Protein AF-A0A706MIZ9-F1 (afdb_monomer_lite)

Secondary structure (DSSP, 8-state):
------------------SEEEEEEETTEEEEEETTS---HHHHHHHHHT-SS-----S--EEEEEEETTEEEEEEESS-TTSSS--EEEEEEE-

Structure (mmCIF, N/CA/C/O backbone):
data_AF-A0A706MIZ9-F1
#
_entry.id   AF-A0A706MIZ9-F1
#
loop_
_atom_site.group_PDB
_atom_site.id
_atom_site.type_symbol
_atom_site.label_atom_id
_atom_site.label_alt_id
_atom_site.label_comp_id
_atom_site.label_asym_id
_atom_site.label_entity_id
_atom_site.label_seq_id
_atom_site.pdbx_PDB_ins_code
_atom_site.Cartn_x
_atom_site.Cartn_y
_atom_site.Cartn_z
_atom_site.occupancy
_atom_site.B_iso_or_equiv
_atom_site.auth_seq_id
_atom_site.auth_comp_id
_atom_site.auth_asym_id
_atom_site.auth_atom_id
_atom_site.pdbx_PDB_model_num
ATOM 1 N N . ALA A 1 1 ? 28.428 8.773 -52.136 1.00 41.84 1 ALA A N 1
ATOM 2 C CA . ALA A 1 1 ? 28.093 7.534 -51.400 1.00 41.84 1 ALA A CA 1
ATOM 3 C C . ALA A 1 1 ? 29.198 7.311 -50.371 1.00 41.84 1 ALA A C 1
ATOM 5 O O . ALA A 1 1 ? 30.344 7.476 -50.742 1.00 41.84 1 ALA A O 1
ATOM 6 N N . ALA A 1 2 ? 28.979 7.050 -49.091 1.00 43.03 2 ALA A N 1
ATOM 7 C CA . ALA A 1 2 ? 27.782 6.654 -48.375 1.00 43.03 2 ALA A CA 1
ATOM 8 C C . ALA A 1 2 ? 27.742 7.376 -47.018 1.00 43.03 2 ALA A C 1
ATOM 10 O O . ALA A 1 2 ? 28.774 7.661 -46.416 1.00 43.03 2 ALA A O 1
ATOM 11 N N . LEU A 1 3 ? 26.523 7.679 -46.582 1.00 45.22 3 LEU A N 1
ATOM 12 C CA . LEU A 1 3 ? 26.178 8.186 -45.263 1.00 45.22 3 LEU A CA 1
ATOM 13 C C . LEU A 1 3 ? 26.674 7.220 -44.182 1.00 45.22 3 LEU A C 1
ATOM 15 O O . LEU A 1 3 ? 26.026 6.218 -43.905 1.00 45.22 3 LEU A O 1
ATOM 19 N N . LEU A 1 4 ? 27.785 7.543 -43.529 1.00 45.09 4 LEU A N 1
ATOM 20 C CA . LEU A 1 4 ? 28.084 7.021 -42.197 1.00 45.09 4 LEU A CA 1
ATOM 21 C C . LEU A 1 4 ? 27.646 8.075 -41.183 1.00 45.09 4 LEU A C 1
ATOM 23 O O . LEU A 1 4 ? 28.439 8.642 -40.439 1.00 45.09 4 LEU A O 1
ATOM 27 N N . MET A 1 5 ? 26.335 8.342 -41.185 1.00 46.97 5 MET A N 1
ATOM 28 C CA . MET A 1 5 ? 25.677 8.817 -39.980 1.00 46.97 5 MET A CA 1
ATOM 29 C C . MET A 1 5 ? 25.829 7.690 -38.967 1.00 46.97 5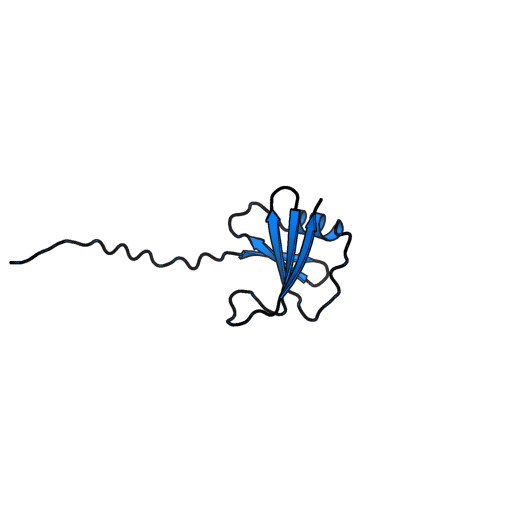 MET A C 1
ATOM 31 O O . MET A 1 5 ? 25.086 6.709 -38.989 1.00 46.97 5 MET A O 1
ATOM 35 N N . PHE A 1 6 ? 26.834 7.820 -38.107 1.00 43.00 6 PHE A N 1
ATOM 36 C CA . PHE A 1 6 ? 26.911 7.106 -36.846 1.00 43.00 6 PHE A CA 1
ATOM 37 C C . PHE A 1 6 ? 25.749 7.635 -35.995 1.00 43.00 6 PHE A C 1
ATOM 39 O O . PHE A 1 6 ? 25.915 8.448 -35.090 1.00 43.00 6 PHE A O 1
ATOM 46 N N . PHE A 1 7 ? 24.529 7.220 -36.345 1.00 43.22 7 PHE A N 1
ATOM 47 C CA . PHE A 1 7 ? 23.433 7.166 -35.404 1.00 43.22 7 PHE A CA 1
ATOM 48 C C . PHE A 1 7 ? 23.938 6.232 -34.313 1.00 43.22 7 PHE A C 1
ATOM 50 O O . PHE A 1 7 ? 23.843 5.009 -34.416 1.00 43.22 7 PHE A O 1
ATOM 57 N N . MET A 1 8 ? 24.531 6.828 -33.277 1.00 38.25 8 MET A N 1
ATOM 58 C CA . MET A 1 8 ? 24.436 6.323 -31.923 1.00 38.25 8 MET A CA 1
ATOM 59 C C . MET A 1 8 ? 22.941 6.117 -31.693 1.00 38.25 8 MET A C 1
ATOM 61 O O . MET A 1 8 ? 22.220 6.992 -31.221 1.00 38.25 8 MET A O 1
ATOM 65 N N . MET A 1 9 ? 22.458 4.944 -32.098 1.00 42.81 9 MET A N 1
ATOM 66 C CA . MET A 1 9 ? 21.322 4.312 -31.478 1.00 42.81 9 MET A CA 1
ATOM 67 C C . MET A 1 9 ? 21.771 4.110 -30.040 1.00 42.81 9 MET A C 1
ATOM 69 O O . MET A 1 9 ? 22.274 3.051 -29.666 1.00 42.81 9 MET A O 1
ATOM 73 N N . TYR A 1 10 ? 21.634 5.165 -29.235 1.00 43.09 10 TYR A N 1
ATOM 74 C CA . TYR A 1 10 ? 21.347 5.003 -27.834 1.00 43.09 10 TYR A CA 1
ATOM 75 C C . TYR A 1 10 ? 20.114 4.117 -27.830 1.00 43.09 10 TYR A C 1
ATOM 77 O O . TYR A 1 10 ? 18.981 4.571 -27.980 1.00 43.09 10 TYR A O 1
ATOM 85 N N . LYS A 1 11 ? 20.355 2.807 -27.743 1.00 35.09 11 LYS A N 1
ATOM 86 C CA . LYS A 1 11 ? 19.408 1.909 -27.132 1.00 35.09 11 LYS A CA 1
ATOM 87 C C . LYS A 1 11 ? 19.235 2.487 -25.739 1.00 35.09 11 LYS A C 1
ATOM 89 O O . LYS A 1 11 ? 19.975 2.139 -24.824 1.00 35.09 11 LYS A O 1
ATOM 94 N N . VAL A 1 12 ? 18.276 3.402 -25.603 1.00 40.72 12 VAL A N 1
ATOM 95 C CA . VAL A 1 12 ? 17.506 3.533 -24.381 1.00 40.72 12 VAL A CA 1
ATOM 96 C C . VAL A 1 12 ? 16.892 2.154 -24.245 1.00 40.72 12 VAL A C 1
ATOM 98 O O . VAL A 1 12 ? 15.868 1.823 -24.836 1.00 40.72 12 VAL A O 1
ATOM 101 N N . LYS A 1 13 ? 17.675 1.275 -23.622 1.00 38.84 13 LYS A N 1
ATOM 102 C CA . LYS A 1 13 ? 17.227 0.030 -23.047 1.00 38.84 13 LYS A CA 1
ATOM 103 C C . LYS A 1 13 ? 16.103 0.517 -22.155 1.00 38.84 13 LYS A C 1
ATOM 105 O O . LYS A 1 13 ? 16.403 1.190 -21.178 1.00 38.84 13 LYS A O 1
ATOM 110 N N . GLY A 1 14 ? 14.860 0.369 -22.621 1.00 38.50 14 GLY A N 1
ATOM 111 C CA . GLY A 1 14 ? 13.691 0.801 -21.877 1.00 38.50 14 GLY A CA 1
ATOM 112 C C . GLY A 1 14 ? 13.845 0.183 -20.508 1.00 38.50 14 GLY A C 1
ATOM 113 O O . GLY A 1 14 ? 13.797 -1.041 -20.381 1.00 38.50 14 GLY A O 1
ATOM 114 N N . GLU A 1 15 ? 14.211 1.007 -19.533 1.00 41.06 15 GLU A N 1
ATOM 115 C CA . GLU A 1 15 ? 14.220 0.581 -18.154 1.00 41.06 15 GLU A CA 1
ATOM 116 C C . GLU A 1 15 ? 12.784 0.128 -17.918 1.00 41.06 15 GLU A C 1
ATOM 118 O O . GLU A 1 15 ? 11.842 0.867 -18.216 1.00 41.06 15 GLU A O 1
ATOM 123 N N . ASN A 1 16 ? 12.597 -1.120 -17.487 1.00 46.22 16 ASN A N 1
ATOM 124 C CA . ASN A 1 16 ? 11.367 -1.457 -16.790 1.00 46.22 16 ASN A CA 1
ATOM 125 C C . ASN A 1 16 ? 11.398 -0.568 -15.551 1.00 46.22 16 ASN A C 1
ATOM 127 O O . ASN A 1 16 ? 12.058 -0.891 -14.567 1.00 46.22 16 ASN A O 1
ATOM 131 N N . ILE A 1 17 ? 10.830 0.630 -15.671 1.00 52.69 17 ILE A N 1
ATOM 132 C CA . ILE A 1 17 ? 10.628 1.508 -14.537 1.00 52.69 17 ILE A CA 1
ATOM 133 C C . ILE A 1 17 ? 9.514 0.819 -13.771 1.00 52.69 17 ILE A C 1
ATOM 135 O O . ILE A 1 17 ? 8.349 0.901 -14.164 1.00 52.69 17 ILE A O 1
ATOM 139 N N . ASP A 1 18 ? 9.888 0.090 -12.723 1.00 68.88 18 ASP A N 1
ATOM 140 C CA . ASP A 1 18 ? 8.936 -0.403 -11.742 1.00 68.88 18 ASP A CA 1
ATOM 141 C C . ASP A 1 18 ? 8.255 0.829 -11.140 1.00 68.88 18 ASP A C 1
ATOM 143 O O . ASP A 1 18 ? 8.776 1.507 -10.254 1.00 68.88 18 ASP A O 1
ATOM 147 N N . TYR A 1 19 ? 7.089 1.177 -11.694 1.00 81.00 19 TYR A N 1
ATOM 148 C CA . TYR A 1 19 ? 6.312 2.346 -11.283 1.00 81.00 19 TYR A CA 1
ATOM 149 C C . TYR A 1 19 ? 5.917 2.249 -9.805 1.00 81.00 19 TYR A C 1
ATOM 151 O O . TYR A 1 19 ? 5.682 3.266 -9.154 1.00 81.00 19 TYR A O 1
ATOM 159 N N . PHE A 1 20 ? 5.885 1.025 -9.272 1.00 87.88 20 PHE A N 1
ATOM 160 C CA . PHE A 1 20 ? 5.592 0.722 -7.887 1.00 87.88 20 PHE A CA 1
ATOM 161 C C . PHE A 1 20 ? 6.712 -0.088 -7.229 1.00 87.88 20 PHE A C 1
ATOM 163 O O . PHE A 1 20 ? 7.163 -1.093 -7.768 1.00 87.88 20 PHE A O 1
ATOM 170 N N . THR A 1 21 ? 7.078 0.300 -6.012 1.00 90.75 21 THR A N 1
ATOM 171 C CA . THR A 1 21 ? 8.071 -0.373 -5.173 1.00 90.75 21 THR A CA 1
ATOM 172 C C . THR A 1 21 ? 7.384 -1.045 -3.992 1.00 90.75 21 THR A C 1
ATOM 174 O O . THR A 1 21 ? 6.517 -0.453 -3.348 1.00 90.75 21 THR A O 1
ATOM 177 N N . LEU A 1 22 ? 7.781 -2.283 -3.690 1.00 91.75 22 LEU A N 1
ATOM 178 C CA . LEU A 1 22 ? 7.325 -3.011 -2.506 1.00 91.75 22 LEU A CA 1
ATOM 179 C C . LEU A 1 22 ? 7.786 -2.297 -1.228 1.00 91.75 22 LEU A C 1
ATOM 181 O O . LEU A 1 22 ? 8.980 -2.077 -1.040 1.00 91.75 22 LEU A O 1
ATOM 185 N N . GLN A 1 23 ? 6.849 -2.010 -0.326 1.00 94.31 23 GLN A N 1
ATOM 186 C CA . GLN A 1 23 ? 7.128 -1.360 0.959 1.00 94.31 23 GLN A CA 1
ATOM 187 C C . GLN A 1 23 ? 7.076 -2.336 2.138 1.00 94.31 23 GLN A C 1
ATOM 189 O O . GLN A 1 23 ? 7.820 -2.183 3.102 1.0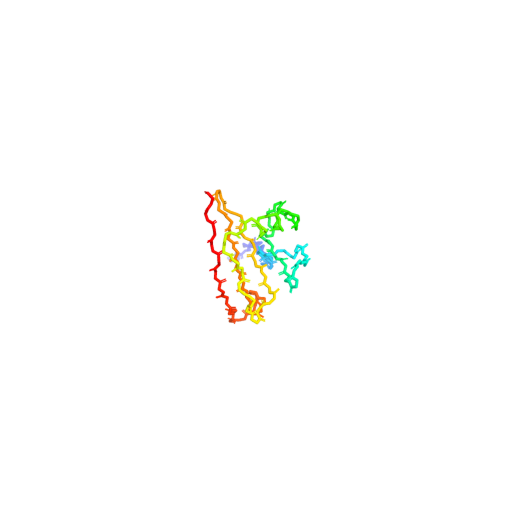0 94.31 23 GLN A O 1
ATOM 194 N N . GLY A 1 24 ? 6.225 -3.362 2.066 1.00 93.44 24 GLY A N 1
ATOM 195 C CA . GLY A 1 24 ? 6.135 -4.403 3.090 1.00 93.44 24 GLY A CA 1
ATOM 196 C C . GLY A 1 24 ? 4.717 -4.925 3.260 1.00 93.44 24 GLY A C 1
ATOM 197 O O . GLY A 1 24 ? 3.937 -4.924 2.312 1.00 93.44 24 GLY A O 1
ATOM 198 N N . SER A 1 25 ? 4.383 -5.436 4.445 1.00 94.19 25 SER A N 1
ATOM 199 C CA . SER A 1 25 ? 3.058 -6.003 4.725 1.00 94.19 25 SER A CA 1
ATOM 200 C C . SER A 1 25 ? 2.510 -5.555 6.080 1.00 94.19 25 SER A C 1
ATOM 202 O O . SER A 1 25 ? 3.269 -5.435 7.039 1.00 94.19 25 SER A O 1
ATOM 204 N N . TYR A 1 26 ? 1.196 -5.331 6.152 1.00 92.31 26 TYR A N 1
ATOM 205 C CA . TYR A 1 26 ? 0.455 -4.913 7.348 1.00 92.31 26 TYR A CA 1
ATOM 206 C C . TYR A 1 26 ? -1.013 -5.374 7.249 1.00 92.31 26 TYR A C 1
ATOM 208 O O . TYR A 1 26 ? -1.564 -5.410 6.154 1.00 92.31 26 TYR A O 1
ATOM 216 N N . ASP A 1 27 ? -1.627 -5.785 8.366 1.00 89.56 27 ASP A N 1
ATOM 217 C CA . ASP A 1 27 ? -3.030 -6.263 8.448 1.00 89.56 27 ASP A CA 1
ATOM 218 C C . ASP A 1 27 ? -3.429 -7.321 7.384 1.00 89.56 27 ASP A C 1
ATOM 220 O O . ASP A 1 27 ? -4.551 -7.390 6.888 1.00 89.56 27 ASP A O 1
ATOM 224 N N . GLY A 1 28 ? -2.478 -8.181 6.999 1.00 88.25 28 GLY A N 1
ATOM 225 C CA . GLY A 1 28 ? -2.699 -9.223 5.988 1.00 88.25 28 GLY A CA 1
ATOM 226 C C . GLY A 1 28 ? -2.652 -8.744 4.529 1.00 88.25 28 GLY A C 1
ATOM 227 O O . GLY A 1 28 ? -2.899 -9.555 3.632 1.00 88.25 28 GLY A O 1
ATOM 228 N N . TYR A 1 29 ? -2.290 -7.481 4.295 1.00 90.38 29 TYR A N 1
ATOM 229 C CA . TYR A 1 29 ? -2.050 -6.887 2.983 1.00 90.38 29 TYR A CA 1
ATOM 230 C C . TYR A 1 29 ? -0.560 -6.669 2.716 1.00 90.38 29 TYR A C 1
ATOM 232 O O . TYR A 1 29 ? 0.225 -6.433 3.632 1.00 90.38 29 TYR A O 1
ATOM 240 N N . THR A 1 30 ? -0.181 -6.702 1.443 1.00 92.62 30 THR A N 1
ATOM 241 C CA . THR A 1 30 ? 1.127 -6.312 0.919 1.00 92.62 30 THR A CA 1
ATOM 242 C C . THR A 1 30 ? 1.003 -4.949 0.249 1.00 92.62 30 THR A C 1
ATOM 244 O O . THR A 1 30 ? 0.192 -4.775 -0.661 1.00 92.62 30 THR A O 1
ATOM 247 N N . PHE A 1 31 ? 1.817 -3.996 0.694 1.00 92.50 31 PHE A N 1
ATOM 248 C CA . PHE A 1 31 ? 1.767 -2.608 0.260 1.00 92.50 31 PHE A CA 1
ATOM 249 C C . PHE A 1 31 ? 2.881 -2.275 -0.725 1.00 92.50 31 PHE A C 1
ATOM 251 O O . PHE A 1 31 ? 4.052 -2.605 -0.512 1.00 92.50 31 PHE A O 1
ATOM 258 N N . TYR A 1 32 ? 2.499 -1.549 -1.766 1.00 93.19 32 TYR A N 1
ATOM 259 C CA . TYR A 1 32 ? 3.374 -0.959 -2.763 1.00 93.19 32 TYR A CA 1
ATOM 260 C C . TYR A 1 32 ? 3.179 0.558 -2.772 1.00 93.19 32 TYR A C 1
ATOM 262 O O . TYR A 1 32 ? 2.054 1.024 -2.616 1.00 93.19 32 TYR A O 1
ATOM 270 N N . SER A 1 33 ? 4.236 1.333 -2.990 1.00 92.50 33 SER A N 1
ATOM 271 C CA . SER A 1 33 ? 4.156 2.787 -3.206 1.00 92.50 33 SER A CA 1
ATOM 272 C C . SER A 1 33 ? 4.736 3.166 -4.559 1.00 92.50 33 SER A C 1
ATOM 274 O O . SER A 1 33 ? 5.425 2.361 -5.178 1.00 92.50 33 SER A O 1
ATOM 276 N N . VAL A 1 34 ? 4.478 4.386 -5.029 1.00 90.06 34 VAL A N 1
ATOM 277 C CA . VAL A 1 34 ? 5.103 4.898 -6.257 1.00 90.06 34 VAL A CA 1
ATOM 278 C C . VAL A 1 34 ? 6.630 4.876 -6.113 1.00 90.06 34 VAL A C 1
ATOM 280 O O . VAL A 1 34 ? 7.170 5.376 -5.129 1.00 90.06 34 VAL A O 1
ATOM 283 N N . GLY A 1 35 ? 7.337 4.300 -7.088 1.00 84.31 35 GLY A N 1
ATOM 284 C CA . GLY A 1 35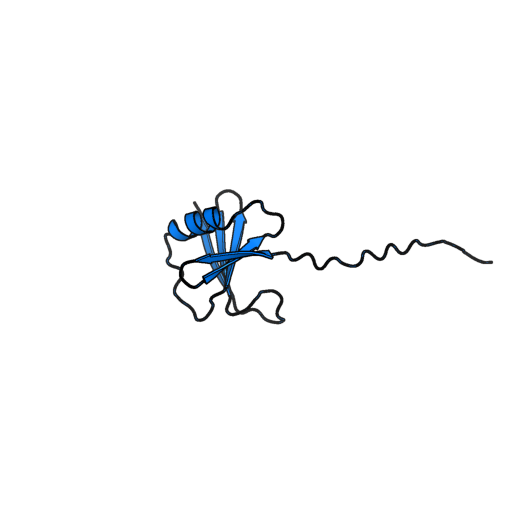 ? 8.731 3.881 -6.912 1.00 84.31 35 GLY A CA 1
ATOM 285 C C . GLY A 1 35 ? 9.753 5.003 -6.702 1.00 84.31 35 GLY A C 1
ATOM 286 O O . GLY A 1 35 ? 10.808 4.769 -6.119 1.00 84.31 35 GLY A O 1
ATOM 287 N N . HIS A 1 36 ? 9.433 6.231 -7.115 1.00 81.62 36 HIS A N 1
ATOM 288 C CA . HIS A 1 36 ? 10.265 7.419 -6.881 1.00 81.62 36 HIS A CA 1
ATOM 289 C C . HIS A 1 36 ? 9.829 8.252 -5.668 1.00 81.62 36 HIS A C 1
ATOM 291 O O . HIS A 1 36 ? 10.441 9.282 -5.375 1.00 81.62 36 HIS A O 1
ATOM 297 N N . ASP A 1 37 ? 8.764 7.845 -4.980 1.00 80.50 37 ASP A N 1
ATOM 298 C CA . ASP A 1 37 ? 8.290 8.523 -3.784 1.00 80.50 37 ASP A CA 1
ATOM 299 C C . ASP A 1 37 ? 9.138 8.117 -2.568 1.00 80.50 37 ASP A C 1
ATOM 301 O O . ASP A 1 37 ? 9.564 6.970 -2.437 1.00 80.50 37 ASP A O 1
ATOM 305 N N . LYS A 1 38 ? 9.369 9.056 -1.645 1.00 85.94 38 LYS A N 1
ATOM 306 C CA . LYS A 1 38 ? 10.090 8.807 -0.380 1.00 85.94 38 LYS A CA 1
ATOM 307 C C . LYS A 1 38 ? 9.182 8.219 0.702 1.00 85.94 38 LYS A C 1
ATOM 309 O O . LYS A 1 38 ? 9.521 8.256 1.878 1.00 85.94 38 LYS A O 1
ATOM 314 N N . THR A 1 39 ? 8.012 7.734 0.306 1.00 88.75 39 THR A N 1
ATOM 315 C CA . THR A 1 39 ? 7.065 7.083 1.200 1.00 88.75 39 THR A CA 1
ATOM 316 C C . THR A 1 39 ? 7.659 5.788 1.735 1.00 88.75 39 THR A C 1
ATOM 318 O O . THR A 1 39 ? 8.094 4.930 0.964 1.00 88.75 39 THR A O 1
ATOM 321 N N . HIS A 1 40 ? 7.600 5.632 3.053 1.00 92.12 40 HIS A N 1
ATOM 322 C CA . HIS A 1 40 ? 7.934 4.391 3.740 1.00 92.12 40 HIS A CA 1
ATOM 323 C C . HIS A 1 40 ? 6.673 3.668 4.211 1.00 92.12 40 HIS A C 1
ATOM 325 O O . HIS A 1 40 ? 5.611 4.272 4.353 1.00 92.12 40 HIS A O 1
ATOM 331 N N . LEU A 1 41 ? 6.793 2.369 4.503 1.00 93.81 41 LEU A N 1
ATOM 332 C CA . LEU A 1 41 ? 5.680 1.561 5.013 1.00 93.81 41 LEU A CA 1
ATOM 333 C C . LEU A 1 41 ? 4.987 2.197 6.228 1.00 93.81 41 LEU A C 1
ATOM 335 O O . LEU A 1 41 ? 3.769 2.117 6.329 1.00 93.81 41 LEU A O 1
ATOM 339 N N . THR A 1 42 ? 5.740 2.835 7.127 1.00 94.25 42 THR A N 1
ATOM 340 C CA . THR A 1 42 ? 5.194 3.520 8.310 1.00 94.25 42 THR A CA 1
ATOM 341 C C . THR A 1 42 ? 4.175 4.587 7.936 1.00 94.25 42 THR A C 1
ATOM 343 O O . THR A 1 42 ? 3.085 4.592 8.496 1.00 94.25 42 THR A O 1
ATOM 346 N N . ASP A 1 43 ? 4.485 5.415 6.938 1.00 92.69 43 ASP A N 1
ATOM 347 C CA . ASP A 1 43 ? 3.595 6.488 6.492 1.00 92.69 43 ASP A CA 1
ATOM 348 C C . ASP A 1 43 ? 2.325 5.920 5.843 1.00 92.69 43 ASP A C 1
ATOM 350 O O . ASP A 1 43 ? 1.240 6.486 5.952 1.00 92.69 43 ASP A O 1
ATOM 354 N N . ILE A 1 44 ? 2.462 4.791 5.138 1.00 92.62 44 ILE A N 1
ATOM 355 C CA . ILE A 1 44 ? 1.337 4.102 4.498 1.00 92.62 44 ILE A CA 1
ATOM 356 C C . ILE A 1 44 ? 0.407 3.522 5.557 1.00 92.62 44 ILE A C 1
ATOM 358 O O . ILE A 1 44 ? -0.806 3.620 5.414 1.00 92.62 44 ILE A O 1
ATOM 362 N N . VAL A 1 45 ? 0.966 2.913 6.605 1.00 92.31 45 VAL A N 1
ATOM 363 C CA . VAL A 1 45 ? 0.195 2.326 7.707 1.00 92.31 45 VAL A CA 1
ATOM 364 C C . VAL A 1 45 ? -0.520 3.404 8.515 1.00 92.31 45 VAL A C 1
ATOM 366 O O . VAL A 1 45 ? -1.673 3.195 8.884 1.00 92.31 45 VAL A O 1
ATOM 369 N N . GLU A 1 46 ? 0.126 4.546 8.757 1.00 91.56 46 GLU A N 1
ATOM 370 C CA . GLU A 1 46 ? -0.500 5.712 9.390 1.00 91.56 46 GLU A CA 1
ATOM 371 C C . GLU A 1 46 ? -1.706 6.177 8.564 1.00 91.56 46 GLU A C 1
ATOM 373 O O . GLU A 1 46 ? -2.834 6.122 9.049 1.00 91.56 46 GLU A O 1
ATOM 378 N N . ALA A 1 47 ? -1.500 6.462 7.273 1.00 90.19 47 ALA A N 1
ATOM 379 C CA . ALA A 1 47 ? -2.577 6.864 6.371 1.00 90.19 47 ALA A CA 1
ATOM 380 C C . ALA A 1 47 ? -3.683 5.802 6.227 1.00 90.19 47 ALA A C 1
ATOM 382 O O . ALA A 1 47 ? -4.848 6.151 6.097 1.00 90.19 47 ALA A O 1
ATOM 383 N N . TYR A 1 48 ? -3.338 4.510 6.235 1.00 88.75 48 TYR A N 1
ATOM 384 C CA . TYR A 1 48 ? -4.299 3.403 6.166 1.00 88.75 48 TYR A CA 1
ATOM 385 C C . TYR A 1 48 ? -5.149 3.307 7.439 1.00 88.75 48 TYR A C 1
ATOM 387 O O . TYR A 1 48 ? -6.339 3.019 7.370 1.00 88.75 48 TYR A O 1
ATOM 395 N N . SER A 1 49 ? -4.545 3.552 8.603 1.00 87.19 49 SER A N 1
ATOM 396 C CA . SER A 1 49 ? -5.229 3.481 9.900 1.00 87.19 49 SER A CA 1
ATOM 397 C C . SER A 1 49 ? -6.149 4.678 10.146 1.00 87.19 49 SER A C 1
ATOM 399 O O . SER A 1 49 ? -7.097 4.569 10.919 1.00 87.19 49 SER A O 1
ATOM 401 N N . GLU A 1 50 ? -5.879 5.808 9.493 1.00 86.88 50 GLU A N 1
ATOM 402 C CA . GLU A 1 50 ? -6.710 7.015 9.541 1.00 86.88 50 GLU A CA 1
ATOM 403 C C . GLU A 1 50 ? -7.909 6.965 8.581 1.00 86.88 50 GLU A C 1
ATOM 405 O O . GLU A 1 50 ? -8.760 7.857 8.621 1.00 86.88 50 GLU A O 1
ATOM 410 N N . MET A 1 51 ? -8.021 5.910 7.761 1.00 80.56 51 MET A N 1
ATOM 411 C CA . MET A 1 51 ? -9.115 5.775 6.807 1.00 80.56 51 MET A CA 1
ATOM 412 C C . MET A 1 51 ? -10.480 5.652 7.483 1.00 80.56 51 MET A C 1
ATOM 414 O O . MET A 1 51 ? -10.778 4.691 8.187 1.00 80.56 51 MET A O 1
ATOM 418 N N . SER A 1 52 ? -11.358 6.605 7.178 1.00 72.69 52 SER A N 1
ATOM 419 C CA . SER A 1 52 ? -12.764 6.627 7.588 1.00 72.69 52 SER A CA 1
ATOM 420 C C . SER A 1 52 ? -13.582 5.490 6.975 1.00 72.69 52 SER A C 1
ATOM 422 O O . SER A 1 52 ? -14.537 5.012 7.587 1.00 72.69 52 SER A O 1
ATOM 424 N N . ASN A 1 53 ? -13.207 5.048 5.772 1.00 68.94 53 ASN A N 1
ATOM 425 C CA . ASN A 1 53 ? -13.787 3.881 5.123 1.00 68.94 53 ASN A CA 1
ATOM 426 C C . ASN A 1 53 ? -12.877 2.676 5.340 1.00 68.94 53 ASN A C 1
ATOM 428 O O . ASN A 1 53 ? -11.748 2.655 4.849 1.00 68.94 53 ASN A O 1
ATOM 432 N N . GLU A 1 54 ? -13.396 1.645 6.001 1.00 66.12 54 GLU A N 1
ATOM 433 C CA . GLU A 1 54 ? -12.690 0.373 6.093 1.00 66.12 54 GLU A CA 1
ATOM 434 C C . GLU A 1 54 ? -12.440 -0.195 4.690 1.00 66.12 54 GLU A C 1
ATOM 436 O O . GLU A 1 54 ? -13.350 -0.291 3.858 1.00 66.12 54 GLU A O 1
ATOM 441 N N . ILE A 1 55 ? -11.206 -0.636 4.431 1.00 67.44 55 ILE A N 1
ATOM 442 C CA . ILE A 1 55 ? -10.930 -1.478 3.270 1.00 67.44 55 ILE A CA 1
ATOM 443 C C . ILE A 1 55 ? -11.605 -2.821 3.532 1.00 67.44 55 ILE A C 1
ATOM 445 O O . ILE A 1 55 ? -11.076 -3.683 4.240 1.00 67.44 55 ILE A O 1
ATOM 449 N N . HIS A 1 56 ? -12.806 -3.000 2.977 1.00 65.06 56 HIS A N 1
ATOM 450 C CA . HIS A 1 56 ? -13.497 -4.278 3.048 1.00 65.06 56 HIS A CA 1
ATOM 451 C C . HIS A 1 56 ? -12.562 -5.370 2.530 1.00 65.06 56 HIS A C 1
ATOM 453 O O . HIS A 1 56 ? -12.049 -5.272 1.414 1.00 65.06 56 HIS A O 1
ATOM 459 N N . LYS A 1 57 ? -12.344 -6.412 3.341 1.00 60.50 57 LYS A N 1
ATOM 460 C CA . LYS A 1 57 ? -11.514 -7.571 2.986 1.00 60.50 57 LYS A CA 1
ATOM 461 C C . LYS A 1 57 ? -12.097 -8.275 1.761 1.00 60.50 57 LYS A C 1
ATOM 463 O O . LYS A 1 57 ? -12.911 -9.186 1.867 1.00 60.50 57 LYS A O 1
ATOM 468 N N . GLN A 1 58 ? -11.694 -7.816 0.586 1.00 63.09 58 GLN A N 1
ATOM 469 C CA . GLN A 1 58 ? -11.905 -8.471 -0.695 1.00 63.09 58 GLN A CA 1
ATOM 470 C C . GLN A 1 58 ? -10.810 -9.535 -0.875 1.00 63.09 58 GLN A C 1
ATOM 472 O O . GLN A 1 58 ? -9.785 -9.509 -0.196 1.00 63.09 58 GLN A O 1
ATOM 477 N N . ASN A 1 59 ? -10.982 -10.467 -1.817 1.00 66.94 59 ASN A N 1
ATOM 478 C CA . ASN A 1 59 ? -10.012 -11.549 -2.072 1.00 66.94 59 ASN A CA 1
ATOM 479 C C . ASN A 1 59 ? -8.590 -11.064 -2.451 1.00 66.94 59 ASN A C 1
ATOM 481 O O . ASN A 1 59 ? -7.678 -11.882 -2.566 1.00 66.94 59 ASN A O 1
ATOM 485 N N . GLY A 1 60 ? -8.391 -9.760 -2.664 1.00 73.12 60 GLY A N 1
ATOM 486 C CA . GLY A 1 60 ? -7.106 -9.158 -2.992 1.00 73.12 60 GLY A CA 1
ATOM 487 C C . GLY A 1 60 ? -6.316 -8.761 -1.756 1.00 73.12 60 GLY A C 1
ATOM 488 O O . GLY A 1 60 ? -6.818 -8.046 -0.893 1.00 73.12 60 GLY A O 1
ATOM 489 N N . LYS A 1 61 ? -5.056 -9.196 -1.698 1.00 86.94 61 LYS A N 1
ATOM 490 C CA . LYS A 1 61 ? -4.116 -8.866 -0.615 1.00 86.94 61 LYS A CA 1
ATOM 491 C C . LYS A 1 61 ? -3.088 -7.812 -1.015 1.00 86.94 61 LYS A C 1
ATOM 493 O O . LYS A 1 61 ? -2.164 -7.565 -0.256 1.00 86.94 61 LYS A O 1
ATOM 498 N N . ILE A 1 62 ? -3.211 -7.218 -2.198 1.00 88.81 62 ILE A N 1
ATOM 499 C CA . ILE A 1 62 ? -2.238 -6.258 -2.720 1.00 88.81 62 ILE A CA 1
ATOM 500 C C . ILE A 1 62 ? -2.859 -4.870 -2.673 1.00 88.81 62 ILE A C 1
ATOM 502 O O . ILE A 1 62 ? -3.947 -4.669 -3.212 1.00 88.81 62 ILE A O 1
ATOM 506 N N . ILE A 1 63 ? -2.168 -3.927 -2.039 1.00 90.56 63 ILE A N 1
ATOM 507 C CA . ILE A 1 63 ? -2.583 -2.530 -1.951 1.00 90.56 63 ILE A CA 1
ATOM 508 C C . ILE A 1 63 ? -1.491 -1.644 -2.543 1.00 90.56 63 ILE A C 1
ATOM 510 O O . ILE A 1 63 ? -0.334 -1.686 -2.129 1.00 90.56 63 ILE A O 1
ATOM 514 N N . TYR A 1 64 ? -1.881 -0.808 -3.495 1.00 91.19 64 TYR A N 1
ATOM 515 C CA . TYR A 1 64 ? -1.046 0.241 -4.059 1.00 91.19 64 TYR A CA 1
ATOM 516 C C . TYR A 1 64 ? -1.413 1.575 -3.425 1.00 91.19 64 TYR A C 1
ATOM 518 O O . TYR A 1 64 ? -2.569 1.993 -3.466 1.00 91.19 64 TYR A O 1
ATOM 526 N N . TYR A 1 65 ? -0.424 2.236 -2.845 1.00 91.69 65 TYR A N 1
ATOM 527 C CA . TYR A 1 65 ? -0.540 3.541 -2.221 1.00 91.69 65 TYR A CA 1
ATOM 528 C C . TYR A 1 65 ? 0.026 4.620 -3.145 1.00 91.69 65 TYR A C 1
ATOM 530 O O . TYR A 1 65 ? 1.168 4.540 -3.609 1.00 91.69 65 TYR A O 1
ATOM 538 N N . ILE A 1 66 ? -0.781 5.646 -3.396 1.00 89.94 66 ILE A N 1
ATOM 539 C CA . ILE A 1 66 ? -0.404 6.816 -4.183 1.00 89.94 66 ILE A CA 1
ATOM 540 C C . ILE A 1 66 ? -0.656 8.052 -3.325 1.00 89.94 66 ILE A C 1
ATOM 542 O O . ILE A 1 66 ? -1.800 8.387 -3.002 1.00 89.94 66 ILE A O 1
ATOM 546 N N . ARG A 1 67 ? 0.430 8.749 -2.988 1.00 87.75 67 ARG A N 1
ATOM 547 C CA . ARG A 1 67 ? 0.388 10.034 -2.297 1.00 87.75 67 ARG A CA 1
ATOM 548 C C . ARG A 1 67 ? 0.146 11.152 -3.307 1.00 87.75 67 ARG A C 1
ATOM 550 O O . ARG A 1 67 ? 0.932 11.354 -4.231 1.00 87.75 67 ARG A O 1
ATOM 557 N N . VAL A 1 68 ? -0.936 11.896 -3.121 1.00 83.81 68 VAL A N 1
ATOM 558 C CA . VAL A 1 68 ? -1.271 13.106 -3.884 1.00 83.81 68 VAL A CA 1
ATOM 559 C C . VAL A 1 68 ? -1.368 14.261 -2.881 1.00 83.81 68 VAL A C 1
ATOM 561 O O . VAL A 1 68 ? -1.681 14.019 -1.714 1.00 83.81 68 VAL A O 1
ATOM 564 N N . PRO A 1 69 ? -1.107 15.525 -3.263 1.00 82.56 69 PRO A N 1
ATOM 565 C CA . PRO A 1 69 ? -1.321 16.643 -2.349 1.00 82.56 69 PRO A CA 1
ATOM 566 C C . PRO A 1 69 ? -2.717 16.596 -1.704 1.00 82.56 69 PRO A C 1
ATOM 568 O O . PRO A 1 69 ? -3.728 16.591 -2.409 1.00 82.56 69 PRO A O 1
ATOM 571 N N . ASN A 1 70 ? -2.756 16.562 -0.368 1.00 78.56 70 ASN A N 1
A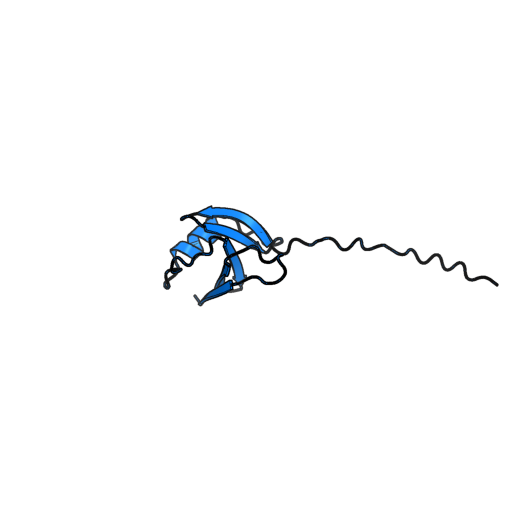TOM 572 C CA . ASN A 1 70 ? -3.970 16.527 0.464 1.00 78.56 70 ASN A CA 1
ATOM 573 C C . ASN A 1 70 ? -4.875 15.291 0.263 1.00 78.56 70 ASN A C 1
ATOM 575 O O . ASN A 1 70 ? -6.063 15.323 0.579 1.00 78.56 70 ASN A O 1
ATOM 579 N N . THR A 1 71 ? -4.393 14.210 -0.351 1.00 82.50 71 THR A N 1
ATOM 580 C CA . THR A 1 71 ? -5.228 13.031 -0.631 1.00 82.50 71 THR A CA 1
ATOM 581 C C . THR A 1 71 ? -4.371 11.775 -0.667 1.00 82.50 71 THR A C 1
ATOM 583 O O . THR A 1 71 ? -3.374 11.708 -1.386 1.00 82.50 71 THR A O 1
ATOM 586 N N . ASN A 1 72 ? -4.817 10.750 0.053 1.00 87.50 72 ASN A N 1
ATOM 587 C CA . ASN A 1 72 ? -4.242 9.415 -0.009 1.00 87.50 72 ASN A CA 1
ATOM 588 C C . ASN A 1 72 ? -5.140 8.542 -0.892 1.00 87.50 72 ASN A C 1
ATOM 590 O O . ASN A 1 72 ? -6.360 8.488 -0.714 1.00 87.50 72 ASN A O 1
ATOM 594 N N . ILE A 1 73 ? -4.547 7.889 -1.890 1.00 87.88 73 ILE A N 1
ATOM 595 C CA . ILE A 1 73 ? -5.267 6.967 -2.767 1.00 87.88 73 ILE A CA 1
ATOM 596 C C . ILE A 1 73 ? -4.735 5.566 -2.506 1.00 87.88 73 ILE A C 1
ATOM 598 O O . ILE A 1 73 ? -3.543 5.307 -2.676 1.00 87.88 73 ILE A O 1
ATOM 602 N N . PHE A 1 74 ? -5.639 4.666 -2.144 1.00 89.44 74 PHE A N 1
ATOM 603 C CA . PHE A 1 74 ? -5.362 3.248 -1.995 1.00 89.44 74 PHE A CA 1
ATOM 604 C C . PHE A 1 74 ? -6.053 2.494 -3.126 1.00 89.44 74 PHE A C 1
ATOM 606 O O . PHE A 1 74 ? -7.231 2.697 -3.402 1.00 89.44 74 PHE A O 1
ATOM 613 N N . VAL A 1 75 ? -5.333 1.616 -3.809 1.00 88.00 75 VAL A N 1
ATOM 614 C CA . VAL A 1 75 ? -5.898 0.758 -4.851 1.00 88.00 75 VAL A CA 1
ATOM 615 C C . VAL A 1 75 ? -5.675 -0.682 -4.431 1.00 88.00 75 VAL A C 1
ATOM 617 O O . VAL A 1 75 ? -4.539 -1.149 -4.386 1.00 88.00 75 VAL A O 1
ATOM 620 N N . GLN A 1 76 ? -6.755 -1.384 -4.102 1.00 86.88 76 GLN A N 1
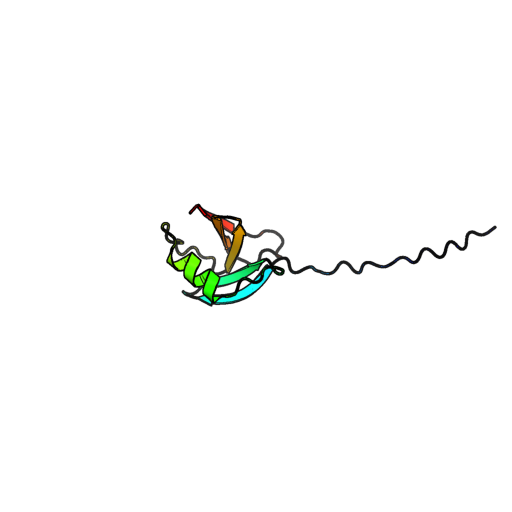ATOM 621 C CA . GLN A 1 76 ? -6.699 -2.793 -3.735 1.00 86.88 76 GLN A CA 1
ATOM 622 C C . GLN A 1 76 ? -6.872 -3.647 -4.988 1.00 86.88 76 GLN A C 1
ATOM 624 O O . GLN A 1 76 ? -7.871 -3.509 -5.691 1.00 86.88 76 GLN A O 1
ATOM 629 N N . CYS A 1 77 ? -5.936 -4.554 -5.250 1.00 84.88 77 CYS A N 1
ATOM 630 C CA . CYS A 1 77 ? -5.963 -5.445 -6.406 1.00 84.88 77 CYS A CA 1
ATOM 631 C C . CYS A 1 77 ? -5.940 -6.923 -5.990 1.00 84.88 77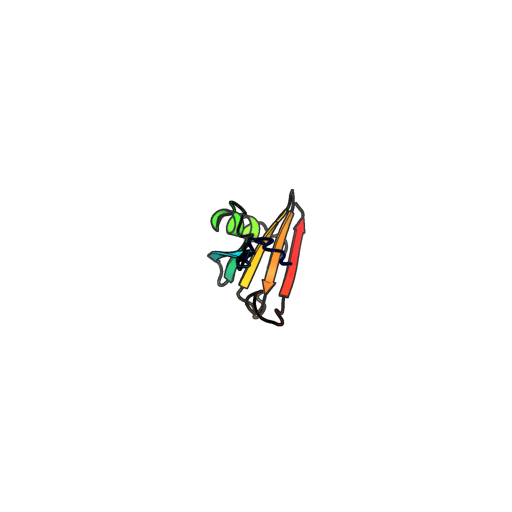 CYS A C 1
ATOM 633 O O . CYS A 1 77 ? -5.367 -7.298 -4.962 1.00 84.88 77 CYS A O 1
ATOM 635 N N . LEU A 1 78 ? -6.545 -7.785 -6.814 1.00 83.81 78 LEU A N 1
ATOM 636 C CA . LEU A 1 78 ? -6.474 -9.245 -6.648 1.00 83.81 78 LEU A CA 1
ATOM 637 C C . LEU A 1 78 ? -5.078 -9.807 -6.961 1.00 83.81 78 LEU A C 1
ATOM 639 O O . LEU A 1 78 ? -4.714 -10.871 -6.468 1.00 83.81 78 LEU A O 1
ATOM 643 N N . ASN A 1 79 ? -4.321 -9.100 -7.794 1.00 80.69 79 ASN A N 1
ATOM 644 C CA . ASN A 1 79 ? -3.034 -9.490 -8.353 1.00 80.69 79 ASN A CA 1
ATOM 645 C C . ASN A 1 79 ? -2.164 -8.243 -8.594 1.00 80.69 79 ASN A C 1
ATOM 647 O O . ASN A 1 79 ? -2.647 -7.118 -8.459 1.00 80.69 79 ASN A O 1
ATOM 651 N N . GLN A 1 80 ? -0.881 -8.440 -8.906 1.00 79.75 80 GLN A N 1
ATOM 652 C CA . GLN A 1 80 ? 0.021 -7.326 -9.193 1.00 79.75 80 GLN A CA 1
ATOM 653 C C . GLN A 1 80 ? -0.392 -6.589 -10.485 1.00 79.75 80 GLN A C 1
ATOM 655 O O . GLN A 1 80 ? -0.945 -7.196 -11.405 1.00 79.75 80 GLN A O 1
ATOM 660 N N . LEU A 1 81 ? -0.151 -5.273 -10.536 1.00 78.44 81 LEU A N 1
ATOM 661 C CA . LEU A 1 81 ? -0.523 -4.385 -11.650 1.00 78.44 81 LEU A CA 1
ATOM 662 C C . LEU A 1 81 ? 0.253 -4.636 -12.952 1.00 78.44 81 LEU A C 1
ATOM 664 O O . LEU A 1 81 ? -0.158 -4.145 -13.997 1.00 78.44 81 LEU A O 1
ATOM 668 N N . ASP A 1 82 ? 1.356 -5.376 -12.903 1.00 73.19 82 ASP A N 1
ATOM 669 C CA . ASP A 1 82 ? 2.194 -5.738 -14.051 1.00 73.19 82 ASP A CA 1
ATOM 670 C C . ASP A 1 82 ? 1.667 -6.958 -14.836 1.00 73.19 82 ASP A C 1
ATOM 672 O O . ASP A 1 82 ? 2.232 -7.344 -15.861 1.00 73.19 82 ASP A O 1
ATOM 676 N N . ILE A 1 83 ? 0.556 -7.554 -14.394 1.00 71.56 83 ILE A N 1
ATOM 677 C CA . ILE A 1 83 ? -0.134 -8.650 -15.085 1.00 71.56 83 ILE A CA 1
ATOM 678 C C . ILE A 1 83 ? -1.139 -8.077 -16.099 1.00 71.56 83 ILE A C 1
ATOM 680 O O . ILE A 1 83 ? -1.722 -7.023 -15.879 1.00 71.56 83 ILE A O 1
ATOM 684 N N . ALA A 1 84 ? -1.388 -8.801 -17.198 1.00 65.25 84 ALA A N 1
ATOM 685 C CA . ALA A 1 84 ? -2.161 -8.336 -18.358 1.00 65.25 84 ALA A CA 1
ATOM 686 C C . ALA A 1 84 ? -3.573 -7.775 -18.061 1.00 65.25 84 ALA A C 1
ATOM 688 O O . ALA A 1 84 ? -4.035 -6.910 -18.799 1.00 65.25 84 ALA A O 1
ATOM 689 N N . GLU A 1 85 ? -4.253 -8.234 -17.004 1.00 74.12 85 GLU A N 1
ATOM 690 C CA . GLU A 1 85 ? -5.577 -7.730 -16.601 1.00 74.12 85 GLU A CA 1
ATOM 691 C C . GLU A 1 85 ? -5.719 -7.708 -15.066 1.00 74.12 85 GLU A C 1
ATOM 693 O O . GLU A 1 85 ? -6.203 -8.676 -14.464 1.00 74.12 85 GLU A O 1
ATOM 698 N N . PRO A 1 86 ? -5.279 -6.636 -14.383 1.00 73.62 86 PRO A N 1
ATOM 699 C CA . PRO A 1 86 ? -5.410 -6.537 -12.941 1.00 73.62 86 PRO A CA 1
ATOM 700 C C . PRO A 1 86 ? -6.847 -6.182 -12.549 1.00 73.62 86 PRO A C 1
ATOM 702 O O . PRO A 1 86 ? -7.460 -5.256 -13.084 1.00 73.62 86 PRO A O 1
ATOM 705 N N . LYS A 1 87 ? -7.398 -6.918 -11.582 1.00 81.12 87 LYS A N 1
ATOM 706 C CA . LYS A 1 87 ? -8.727 -6.632 -11.023 1.00 81.12 87 LYS A CA 1
ATOM 707 C C . LYS A 1 87 ? -8.560 -5.801 -9.763 1.00 81.12 87 LYS A C 1
ATOM 709 O O . LYS A 1 87 ? -8.165 -6.343 -8.731 1.00 81.12 87 LYS A O 1
ATOM 714 N N . CYS A 1 88 ? -8.856 -4.508 -9.865 1.00 81.44 88 CYS A N 1
ATOM 715 C CA . CYS A 1 88 ? -8.616 -3.541 -8.801 1.00 81.44 88 CYS A CA 1
ATOM 716 C C . CYS A 1 88 ? -9.864 -2.730 -8.445 1.00 81.44 88 CYS A C 1
ATOM 718 O O . CYS A 1 88 ? -10.701 -2.445 -9.302 1.00 81.44 88 CYS A O 1
ATOM 720 N N . ILE A 1 89 ? -9.949 -2.316 -7.184 1.00 77.31 89 ILE A N 1
ATOM 721 C CA . ILE A 1 89 ? -10.936 -1.372 -6.666 1.00 77.31 89 ILE A CA 1
ATOM 722 C C . ILE A 1 89 ? -10.167 -0.198 -6.064 1.00 77.31 89 ILE A C 1
ATOM 724 O O . ILE A 1 89 ? -9.289 -0.378 -5.218 1.00 77.31 89 ILE A O 1
ATOM 728 N N . SER A 1 90 ? -10.493 1.010 -6.517 1.00 73.38 90 SER A N 1
ATOM 729 C CA . SER A 1 90 ? -9.915 2.238 -5.977 1.00 73.38 90 SER A CA 1
ATOM 730 C C . SER A 1 90 ? -10.683 2.681 -4.739 1.00 73.38 90 SER A C 1
ATOM 732 O O . SER A 1 90 ? -11.898 2.867 -4.791 1.00 73.38 90 SER A O 1
ATOM 734 N N . ILE A 1 91 ? -9.959 2.915 -3.651 1.00 73.62 91 ILE A N 1
ATOM 735 C CA . ILE A 1 91 ? -10.454 3.487 -2.405 1.00 73.62 91 ILE A CA 1
ATOM 736 C C . ILE A 1 91 ? -9.761 4.839 -2.243 1.00 73.62 91 ILE A C 1
ATOM 738 O O . ILE A 1 91 ? -8.544 4.937 -2.085 1.00 73.62 91 ILE A O 1
ATOM 742 N N . LYS A 1 92 ? -10.539 5.912 -2.378 1.00 66.44 92 LYS A N 1
ATOM 743 C CA . LYS A 1 92 ? -10.031 7.282 -2.318 1.00 66.44 92 LYS A CA 1
ATOM 744 C C . LYS A 1 92 ? -10.461 7.922 -1.014 1.00 66.44 92 LYS A C 1
ATOM 746 O O . LYS A 1 92 ? -11.654 7.937 -0.720 1.00 66.44 92 LYS A O 1
ATOM 751 N N . GLU A 1 93 ? -9.518 8.549 -0.326 1.00 60.66 93 GLU A N 1
ATOM 752 C CA . GLU A 1 93 ? -9.830 9.393 0.814 1.00 60.66 93 GLU A CA 1
ATOM 753 C C . GLU A 1 93 ? -9.223 10.783 0.654 1.00 60.66 93 GLU A C 1
ATOM 755 O O . GLU A 1 93 ? -8.040 10.954 0.352 1.00 60.66 93 GLU A O 1
ATOM 760 N N . ARG A 1 94 ? -10.084 11.789 0.802 1.00 54.84 94 ARG A N 1
ATOM 761 C CA . ARG A 1 94 ? -9.722 13.200 0.765 1.00 54.84 94 ARG A CA 1
ATOM 762 C C . ARG A 1 94 ? -9.699 13.696 2.205 1.00 54.84 94 ARG A C 1
ATOM 764 O O . ARG A 1 94 ? -10.715 13.551 2.881 1.00 54.84 94 ARG A O 1
ATOM 771 N N . TYR A 1 95 ? -8.575 14.274 2.611 1.00 55.28 95 TYR A N 1
ATOM 772 C CA . TYR A 1 95 ? -8.440 14.989 3.876 1.00 55.28 95 TYR A CA 1
ATOM 773 C C . TYR A 1 95 ? -8.698 16.483 3.647 1.00 55.28 95 TYR A C 1
ATOM 775 O O . TYR A 1 95 ? -8.353 16.988 2.546 1.00 55.28 95 TYR A O 1
#

pLDDT: mean 75.16, std 17.9, range [35.09, 94.31]

Foldseek 3Di:
DDDPPPPPPPPPVPPPLPQWDWQQADPQATEIEGPPDPDHPVNVVVVQVPDPDPPPDDCFRYWYWYDDVQWIKIKTWNDDPPDPDIDIDIDIDGD

Sequence (95 aa):
AALLMFFMMYKVKGENIDYFTLQGSYDGYTFYSVGHDKTHLTDIVEAYSEMSNEIHKQNGKIIYYIRVPNTNIFVQCLNQLDIAEPKCISIKERY

Radius of gyration: 18.78 Å; chains: 1; bounding box: 42×28×61 Å

Organism: Salmonella typhimurium (NCBI:txid90371)